Protein AF-A0A944CEW6-F1 (afdb_monomer)

pLDDT: mean 81.98, std 8.85, range [53.34, 92.81]

Radius of gyration: 15.05 Å; Cα contacts (8 Å, |Δi|>4): 127; chains: 1; bounding box: 34×27×39 Å

Foldseek 3Di:
DKEKQEACVQPVGVVVVVVVVPDDDPDDYHYHHCLVCVVVCVPVPDASLLSHLDIDMDDPPPDDPDCPVVVVVCPPPVNVVVVLVVVLVVSLVSLVVDPSSVVSCVVVVHHSVRSSVVD

Sequence (119 aa):
MLTVYYDGKCGLCAREIAFFQKRKASNPIRWNDVARAPETLAGSGLSQAEALMFMRVANNKGQFRGWRLLARLLQFPLLHPLASHLYRLFAKLRFRAYPHCRLAAEEASTTAHDLAEKG

Nearest PDB structures (foldseek):
  1u88-assembly1_B  TM=2.982E-01  e=8.995E+00  Schistosoma japonicum

Structure (mmCIF, N/CA/C/O backbone):
data_AF-A0A944CEW6-F1
#
_entry.id   AF-A0A944CEW6-F1
#
loop_
_atom_site.group_PDB
_atom_site.id
_atom_site.type_symbol
_atom_site.label_atom_id
_atom_site.label_alt_id
_atom_site.label_comp_id
_atom_site.label_asym_id
_atom_site.label_entity_id
_atom_site.label_seq_id
_atom_site.pdbx_PDB_ins_code
_atom_site.Cartn_x
_atom_site.Cartn_y
_atom_site.Cartn_z
_atom_site.occupancy
_atom_site.B_iso_or_equiv
_atom_site.auth_seq_id
_atom_site.auth_comp_id
_atom_site.auth_asym_id
_atom_site.auth_atom_id
_atom_site.pdbx_PDB_model_num
ATOM 1 N N . MET A 1 1 ? -12.899 11.291 7.344 1.00 75.88 1 MET A N 1
ATOM 2 C CA . MET A 1 1 ? -13.113 10.171 6.405 1.00 75.88 1 MET A CA 1
ATOM 3 C C . MET A 1 1 ? -11.761 9.526 6.194 1.00 75.88 1 MET A C 1
ATOM 5 O O . MET A 1 1 ? -10.791 10.263 6.061 1.00 75.88 1 MET A O 1
ATOM 9 N N . LEU A 1 2 ? -11.684 8.199 6.265 1.00 86.12 2 LEU A N 1
ATOM 10 C CA . LEU A 1 2 ? -10.433 7.464 6.067 1.00 86.12 2 LEU A CA 1
ATOM 11 C C . LEU A 1 2 ? -10.303 7.090 4.594 1.00 86.12 2 LEU A C 1
ATOM 13 O O . LEU A 1 2 ? -11.273 6.601 4.028 1.00 86.12 2 LEU A O 1
ATOM 17 N N . THR A 1 3 ? -9.130 7.271 3.999 1.00 88.00 3 THR A N 1
ATOM 18 C CA . THR A 1 3 ? -8.836 6.791 2.645 1.00 88.00 3 THR A CA 1
ATOM 19 C C . THR A 1 3 ? -7.688 5.798 2.716 1.00 88.00 3 THR A C 1
ATOM 21 O O . THR A 1 3 ? -6.641 6.105 3.278 1.00 88.00 3 THR A O 1
ATOM 24 N N . VAL A 1 4 ? -7.887 4.603 2.169 1.00 89.62 4 VAL A N 1
ATOM 25 C CA . VAL A 1 4 ? -6.889 3.533 2.139 1.00 89.62 4 VAL A CA 1
ATOM 26 C C . VAL A 1 4 ? -6.507 3.262 0.694 1.00 89.62 4 VAL A C 1
ATOM 28 O O . VAL A 1 4 ? -7.369 2.924 -0.115 1.00 89.62 4 VAL A O 1
ATOM 31 N N . TYR A 1 5 ? -5.218 3.380 0.399 1.00 90.88 5 TYR A N 1
ATOM 32 C CA . TYR A 1 5 ? -4.619 3.018 -0.879 1.00 90.88 5 TYR A CA 1
ATOM 33 C C . TYR A 1 5 ? -3.942 1.659 -0.743 1.00 90.88 5 TYR A C 1
ATOM 35 O O . TYR A 1 5 ? -3.130 1.458 0.168 1.00 90.88 5 TYR A O 1
ATOM 43 N N . TYR A 1 6 ? -4.296 0.727 -1.622 1.00 91.44 6 TYR A N 1
ATOM 44 C CA . TYR A 1 6 ? -3.802 -0.645 -1.575 1.00 91.44 6 TYR A CA 1
ATOM 45 C C . TYR A 1 6 ? -3.587 -1.224 -2.975 1.00 91.44 6 TYR A C 1
ATOM 47 O O . TYR A 1 6 ? -4.160 -0.749 -3.953 1.00 91.44 6 TYR A O 1
ATOM 55 N N . ASP A 1 7 ? -2.774 -2.277 -3.052 1.00 91.50 7 ASP A N 1
ATOM 56 C CA . ASP A 1 7 ? -2.533 -3.046 -4.273 1.00 91.50 7 ASP A CA 1
ATOM 57 C C . ASP A 1 7 ? -3.536 -4.207 -4.382 1.00 91.50 7 ASP A C 1
ATOM 59 O O . ASP A 1 7 ? -3.392 -5.227 -3.701 1.00 91.50 7 ASP A O 1
ATOM 63 N N . GLY A 1 8 ? -4.550 -4.070 -5.241 1.00 88.81 8 GLY A N 1
ATOM 64 C CA . GLY A 1 8 ? -5.532 -5.126 -5.499 1.00 88.81 8 GLY A CA 1
ATOM 65 C C . GLY A 1 8 ? -5.055 -6.233 -6.446 1.00 88.81 8 GLY A C 1
ATOM 66 O O . GLY A 1 8 ? -5.754 -7.235 -6.608 1.00 88.81 8 GLY A O 1
ATOM 67 N N . LYS A 1 9 ? -3.875 -6.097 -7.069 1.00 89.56 9 LYS A N 1
ATOM 68 C CA . LYS A 1 9 ? -3.232 -7.153 -7.874 1.00 89.56 9 LYS A CA 1
ATOM 69 C C . LYS A 1 9 ? -2.301 -8.038 -7.033 1.00 89.56 9 LYS A C 1
ATOM 71 O O . LYS A 1 9 ? -1.922 -9.119 -7.481 1.00 89.56 9 LYS A O 1
ATOM 76 N N . CYS A 1 10 ? -1.970 -7.637 -5.805 1.00 88.38 10 CYS A N 1
ATOM 77 C CA . CYS A 1 10 ? -1.243 -8.468 -4.849 1.00 88.38 10 CYS A CA 1
ATOM 78 C C . CYS A 1 10 ? -2.198 -9.366 -4.048 1.00 88.38 10 CYS A C 1
ATOM 80 O O . CYS A 1 10 ? -3.051 -8.881 -3.304 1.00 88.38 10 CYS A O 1
ATOM 82 N N . GLY A 1 11 ? -2.015 -10.689 -4.129 1.00 84.94 11 GLY A N 1
ATOM 83 C CA . GLY A 1 11 ? -2.900 -11.653 -3.460 1.00 84.94 11 GLY A CA 1
ATOM 84 C C . GLY A 1 11 ? -2.933 -11.525 -1.930 1.00 84.94 11 GLY A C 1
ATOM 85 O O . GLY A 1 11 ? -3.981 -11.737 -1.324 1.00 84.94 11 GLY A O 1
ATOM 86 N N . LEU A 1 12 ? -1.816 -11.145 -1.298 1.00 85.94 12 LEU A N 1
ATOM 87 C CA . LEU A 1 12 ? -1.764 -10.904 0.148 1.00 85.94 12 LEU A CA 1
ATOM 88 C C . LEU A 1 12 ? -2.526 -9.627 0.520 1.00 8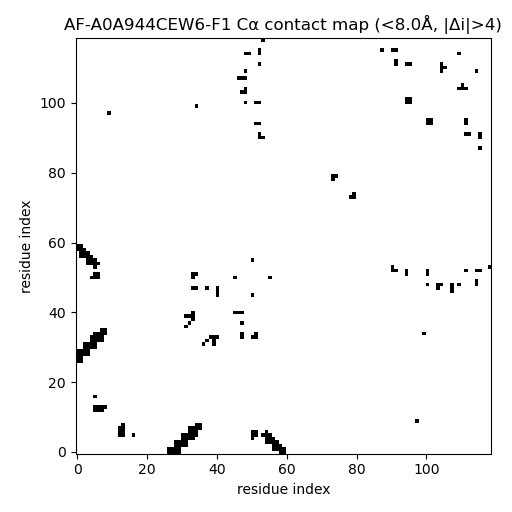5.94 12 LEU A C 1
ATOM 90 O O . LEU A 1 12 ? -3.451 -9.683 1.328 1.00 85.94 12 LEU A O 1
ATOM 94 N N . CYS A 1 13 ? -2.183 -8.503 -0.116 1.00 85.25 13 CYS A N 1
ATOM 95 C CA . CYS A 1 13 ? -2.797 -7.210 0.175 1.00 85.25 13 CYS A CA 1
ATOM 96 C C . CYS A 1 13 ? -4.308 -7.240 -0.092 1.00 85.25 13 CYS A C 1
ATOM 98 O O . CYS A 1 13 ? -5.093 -6.807 0.747 1.00 85.25 13 CYS A O 1
ATOM 100 N N . ALA A 1 14 ? -4.745 -7.832 -1.207 1.00 88.00 14 ALA A N 1
ATOM 101 C CA . ALA A 1 14 ? -6.165 -7.971 -1.518 1.00 88.00 14 ALA A CA 1
ATOM 102 C C . ALA A 1 14 ? -6.924 -8.789 -0.454 1.00 88.00 14 ALA A C 1
ATOM 104 O O . ALA A 1 14 ? -8.034 -8.419 -0.070 1.00 88.00 14 ALA A O 1
ATOM 105 N N . ARG A 1 15 ? -6.327 -9.871 0.074 1.00 87.81 15 ARG A N 1
ATOM 106 C CA . ARG A 1 15 ? -6.929 -10.681 1.152 1.00 87.81 15 ARG A CA 1
ATOM 107 C C . ARG A 1 15 ? -7.039 -9.907 2.463 1.00 87.81 15 ARG A C 1
ATOM 109 O O . ARG A 1 15 ? -8.073 -9.994 3.125 1.00 87.81 15 ARG A O 1
ATOM 116 N N . GLU A 1 16 ? -6.004 -9.155 2.826 1.00 88.12 16 GLU A N 1
ATOM 117 C CA . GLU A 1 16 ? -6.008 -8.302 4.020 1.00 88.12 16 GLU A CA 1
ATOM 118 C C . GLU A 1 16 ? -7.096 -7.227 3.929 1.00 88.12 16 GLU A C 1
ATOM 120 O O . GLU A 1 16 ? -7.903 -7.073 4.848 1.00 88.12 16 GLU A O 1
ATOM 125 N N . ILE A 1 17 ? -7.196 -6.531 2.795 1.00 90.44 17 ILE A N 1
ATOM 126 C CA . ILE A 1 17 ? -8.225 -5.509 2.588 1.00 90.44 17 ILE A CA 1
ATOM 127 C C . ILE A 1 17 ? -9.627 -6.116 2.574 1.00 90.44 17 ILE A C 1
ATOM 129 O O . ILE A 1 17 ? -10.517 -5.587 3.238 1.00 90.44 17 ILE A O 1
ATOM 133 N N . ALA A 1 18 ? -9.828 -7.259 1.914 1.00 90.25 18 ALA A N 1
ATOM 134 C CA . ALA A 1 18 ? -11.108 -7.963 1.939 1.00 90.25 18 ALA A CA 1
ATOM 135 C C . ALA A 1 18 ? -11.520 -8.359 3.369 1.00 90.25 18 ALA A C 1
ATOM 137 O O . ALA A 1 18 ? -12.701 -8.313 3.718 1.00 90.25 18 ALA A O 1
ATOM 138 N N . PHE A 1 19 ? -10.561 -8.720 4.226 1.00 89.94 19 PHE A N 1
ATOM 139 C CA . PHE A 1 19 ? -10.819 -8.978 5.641 1.00 89.94 19 PHE A CA 1
ATOM 140 C C . PHE A 1 19 ? -11.272 -7.717 6.391 1.00 89.94 19 PHE A C 1
ATOM 142 O O . PHE A 1 19 ? -12.204 -7.796 7.195 1.00 89.94 19 PHE A O 1
ATOM 149 N N . PHE A 1 20 ? -10.668 -6.556 6.122 1.00 87.56 20 PHE A N 1
ATOM 150 C CA . PHE A 1 20 ? -11.083 -5.295 6.743 1.00 87.56 20 PHE A CA 1
ATOM 151 C C . PHE A 1 20 ? -12.415 -4.767 6.201 1.00 87.56 20 PHE A C 1
ATOM 153 O O . PHE A 1 20 ? -13.226 -4.282 6.986 1.00 87.56 20 PHE A O 1
ATOM 160 N N . GLN A 1 21 ? -12.685 -4.912 4.903 1.00 88.88 21 GLN A N 1
ATOM 161 C CA . GLN A 1 21 ? -13.945 -4.505 4.271 1.00 88.88 21 GLN A CA 1
ATOM 162 C C . GLN A 1 21 ? -15.164 -5.231 4.853 1.00 88.88 21 GLN A C 1
ATOM 164 O O . GLN A 1 21 ? -16.241 -4.649 4.946 1.00 88.88 21 GLN A O 1
ATOM 169 N N . LYS A 1 22 ? -14.997 -6.485 5.290 1.00 88.69 22 LYS A N 1
ATOM 170 C CA . LYS A 1 22 ? -16.062 -7.269 5.939 1.00 88.69 22 LYS A CA 1
ATOM 171 C C . LYS A 1 22 ? -16.394 -6.797 7.356 1.00 88.69 22 LYS A C 1
ATOM 173 O O . LYS A 1 22 ? -17.420 -7.192 7.906 1.00 88.69 22 LYS A O 1
ATOM 178 N N . ARG A 1 23 ? -15.529 -5.999 7.987 1.00 86.94 23 ARG A N 1
ATOM 179 C CA . ARG A 1 23 ? -15.717 -5.533 9.365 1.00 86.94 23 ARG A CA 1
ATOM 180 C C . ARG A 1 23 ? -16.435 -4.190 9.370 1.00 86.94 23 ARG A C 1
ATOM 182 O O . ARG A 1 23 ? -16.149 -3.307 8.568 1.00 86.94 23 ARG A O 1
ATOM 189 N N . LYS A 1 24 ? -17.345 -4.009 10.329 1.00 76.25 24 LYS A N 1
ATOM 190 C CA . LYS A 1 24 ? -18.064 -2.744 10.501 1.00 76.25 24 LYS A CA 1
ATOM 191 C C . LYS A 1 24 ? -17.093 -1.660 10.971 1.00 76.25 24 LYS A C 1
ATOM 193 O O . LYS A 1 24 ? -16.626 -1.687 12.108 1.00 76.25 24 LYS A O 1
ATOM 198 N N . ALA A 1 25 ? -16.790 -0.712 10.092 1.00 79.06 25 ALA A N 1
ATOM 199 C CA . ALA A 1 25 ? -15.979 0.444 10.435 1.00 79.06 25 ALA A CA 1
ATOM 200 C C . ALA A 1 25 ? -16.818 1.475 11.202 1.00 79.06 25 ALA A C 1
ATOM 202 O O . ALA A 1 25 ? -17.952 1.771 10.832 1.00 79.06 25 ALA A O 1
ATOM 203 N N . SER A 1 26 ? -16.252 2.055 12.262 1.00 78.94 26 SER A N 1
ATOM 204 C CA . SER A 1 26 ? -16.894 3.150 13.007 1.00 78.94 26 SER A CA 1
ATOM 205 C C . SER A 1 26 ? -16.944 4.462 12.219 1.00 78.94 26 SER A C 1
ATOM 207 O O . SER A 1 26 ? -17.730 5.341 12.545 1.00 78.94 26 SER A O 1
ATOM 209 N N . ASN A 1 27 ? -16.096 4.601 11.199 1.00 79.38 27 ASN A N 1
ATOM 210 C CA . ASN A 1 27 ? -16.024 5.756 10.311 1.00 79.38 27 ASN A CA 1
ATOM 211 C C . ASN A 1 27 ? -16.073 5.277 8.855 1.00 79.38 27 ASN A C 1
ATOM 213 O O . ASN A 1 27 ? -15.545 4.200 8.575 1.00 79.38 27 ASN A O 1
ATOM 217 N N . PRO A 1 28 ? -16.622 6.069 7.917 1.00 83.75 28 PRO A N 1
ATOM 218 C CA . PRO A 1 28 ? -16.583 5.730 6.500 1.00 83.75 28 PRO A CA 1
ATOM 219 C C . PRO A 1 28 ? -15.132 5.634 6.006 1.00 83.75 28 PRO A C 1
ATOM 221 O O . PRO A 1 28 ? -14.314 6.535 6.253 1.00 83.75 28 PRO A O 1
ATOM 224 N N . ILE A 1 29 ? -14.841 4.528 5.316 1.00 88.62 29 ILE A N 1
ATOM 225 C CA . ILE A 1 29 ? -13.548 4.226 4.700 1.00 88.62 29 ILE A CA 1
ATOM 226 C C . ILE A 1 29 ? -13.723 4.213 3.182 1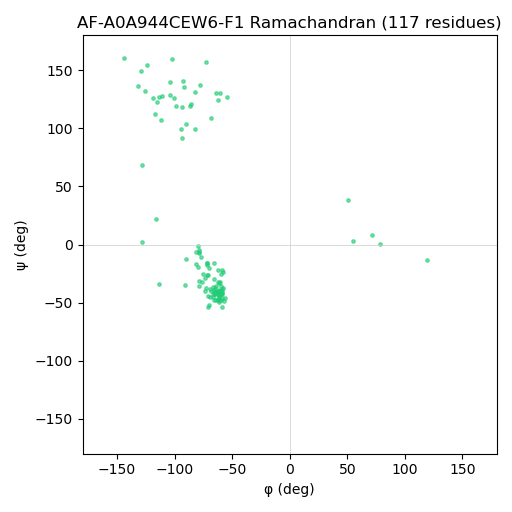.00 88.62 29 ILE A C 1
ATOM 228 O O . ILE A 1 29 ? -14.573 3.495 2.658 1.00 88.62 29 ILE A O 1
ATOM 232 N N . ARG A 1 30 ? -12.896 4.989 2.485 1.00 89.38 30 ARG A N 1
ATOM 233 C CA . ARG A 1 30 ? -12.744 4.966 1.034 1.00 89.38 30 ARG A CA 1
ATOM 234 C C . ARG A 1 30 ? -11.600 4.023 0.676 1.00 89.38 30 ARG A C 1
ATOM 236 O O . ARG A 1 30 ? -10.466 4.258 1.085 1.00 89.38 30 ARG A O 1
ATOM 243 N N . TRP A 1 31 ? -11.902 2.963 -0.061 1.00 90.81 31 TRP A N 1
ATOM 244 C CA . TRP A 1 31 ? -10.920 1.977 -0.512 1.00 90.81 31 TRP A CA 1
ATOM 245 C C . TRP A 1 31 ? -10.524 2.281 -1.955 1.00 90.81 31 TRP A C 1
ATOM 247 O O . TRP A 1 31 ? -11.378 2.240 -2.836 1.00 90.81 31 TRP A O 1
ATOM 257 N N . ASN A 1 32 ? -9.245 2.555 -2.192 1.00 91.38 32 ASN A N 1
ATOM 258 C CA . ASN A 1 32 ? -8.703 2.894 -3.502 1.00 91.38 32 ASN A CA 1
ATOM 259 C C . ASN A 1 32 ? -7.680 1.832 -3.930 1.00 91.38 32 ASN A C 1
ATOM 261 O O . ASN A 1 32 ? -6.615 1.712 -3.320 1.00 91.38 32 ASN A O 1
ATOM 265 N N . ASP A 1 33 ? -8.013 1.059 -4.965 1.00 92.81 33 ASP A N 1
ATOM 266 C CA . ASP A 1 33 ? -7.093 0.099 -5.583 1.00 92.81 33 ASP A CA 1
ATOM 267 C C . ASP A 1 33 ? -6.177 0.825 -6.573 1.00 92.81 33 ASP A C 1
ATOM 269 O O . ASP A 1 33 ? -6.549 1.089 -7.718 1.00 92.81 33 ASP A O 1
ATOM 273 N N . VAL A 1 34 ? -4.960 1.135 -6.135 1.00 91.88 34 VAL A N 1
ATOM 274 C CA . VAL A 1 34 ? -3.999 1.906 -6.937 1.00 91.88 34 VAL A CA 1
ATOM 275 C C . VAL A 1 34 ? -3.330 1.071 -8.028 1.00 91.88 34 VAL A C 1
ATOM 277 O O . VAL A 1 34 ? -2.682 1.620 -8.915 1.00 91.88 34 VAL A O 1
ATOM 280 N N . ALA A 1 35 ? -3.494 -0.254 -8.004 1.00 88.94 35 ALA A N 1
ATOM 281 C CA . ALA A 1 35 ? -2.980 -1.133 -9.052 1.00 88.94 35 ALA A CA 1
ATOM 282 C C . ALA A 1 35 ? -3.875 -1.146 -10.304 1.00 88.94 35 ALA A C 1
ATOM 284 O O . ALA A 1 35 ? -3.433 -1.578 -11.378 1.00 88.94 35 ALA A O 1
ATOM 285 N N . ARG A 1 36 ? -5.137 -0.719 -10.159 1.00 89.06 36 ARG A N 1
ATOM 286 C CA . ARG A 1 36 ? -6.134 -0.631 -11.239 1.00 89.06 36 ARG A CA 1
ATOM 287 C C . ARG A 1 36 ? -6.543 0.802 -11.563 1.00 89.06 36 ARG A C 1
ATOM 289 O O . ARG A 1 36 ? -6.811 1.072 -12.724 1.00 89.06 36 ARG A O 1
ATOM 296 N N . ALA A 1 37 ? -6.583 1.669 -10.556 1.00 89.31 37 ALA A N 1
ATOM 297 C CA . ALA A 1 37 ? -7.058 3.044 -10.657 1.00 89.31 37 ALA A CA 1
ATOM 298 C C . ALA A 1 37 ? -6.014 4.029 -10.082 1.00 89.31 37 ALA A C 1
ATOM 300 O O . ALA A 1 37 ? -6.226 4.601 -9.001 1.00 89.31 37 ALA A O 1
ATOM 301 N N . PRO A 1 38 ? -4.842 4.196 -10.730 1.00 86.06 38 PRO A N 1
ATOM 302 C CA . PRO A 1 38 ? -3.794 5.108 -10.262 1.00 86.06 38 PRO A CA 1
ATOM 303 C C . PRO A 1 38 ? -4.241 6.570 -10.168 1.00 86.06 38 PRO A C 1
ATOM 305 O O . PRO A 1 38 ? -3.729 7.311 -9.334 1.00 86.06 38 PRO A O 1
ATOM 308 N N . GLU A 1 39 ? -5.242 6.983 -10.942 1.00 87.12 39 GLU A N 1
ATOM 309 C CA . GLU A 1 39 ? -5.844 8.316 -10.896 1.00 87.12 39 GLU A CA 1
ATOM 310 C C . GLU A 1 39 ? -6.430 8.663 -9.519 1.00 87.12 39 GLU A C 1
ATOM 312 O O . GLU A 1 39 ? -6.532 9.835 -9.159 1.00 87.12 39 GLU A O 1
ATOM 317 N N . THR A 1 40 ? -6.751 7.658 -8.696 1.00 86.19 40 THR A N 1
ATOM 318 C CA . THR A 1 40 ? -7.217 7.871 -7.318 1.00 86.19 40 THR A CA 1
ATOM 319 C C . THR A 1 40 ? -6.155 8.489 -6.407 1.00 86.19 40 THR A C 1
ATOM 321 O O . THR A 1 40 ? -6.501 9.000 -5.340 1.00 86.19 40 THR A O 1
ATOM 324 N N . LEU A 1 41 ? -4.882 8.473 -6.820 1.00 84.81 41 LEU A N 1
ATOM 325 C CA . LEU A 1 41 ? -3.768 9.123 -6.129 1.00 84.81 41 LEU A CA 1
ATOM 326 C C . LEU A 1 41 ? -3.656 10.622 -6.433 1.00 84.81 41 LEU A C 1
ATOM 328 O O . LEU A 1 41 ? -2.841 11.300 -5.800 1.00 84.81 41 LEU A O 1
ATOM 332 N N . ALA A 1 42 ? -4.456 11.165 -7.355 1.00 79.69 42 ALA A N 1
ATOM 333 C CA . ALA A 1 42 ? -4.431 12.586 -7.679 1.00 79.69 42 ALA A CA 1
ATOM 334 C C . ALA A 1 42 ? -4.637 13.450 -6.419 1.00 79.69 42 ALA A C 1
ATOM 336 O O . ALA A 1 42 ? -5.573 13.251 -5.645 1.00 79.69 42 ALA A O 1
ATOM 337 N N . GLY A 1 43 ? -3.724 14.400 -6.190 1.00 78.88 43 GLY A N 1
ATOM 338 C CA . GLY A 1 43 ? -3.743 15.276 -5.012 1.00 78.88 43 GLY A CA 1
ATOM 339 C C . GLY A 1 43 ? -3.223 14.646 -3.712 1.00 78.88 43 GLY A C 1
ATOM 340 O O . GLY A 1 43 ? -3.183 15.330 -2.694 1.00 78.88 43 GLY A O 1
ATOM 341 N N . SER A 1 44 ? -2.792 13.378 -3.721 1.00 78.62 44 SER A N 1
ATOM 342 C CA . SER A 1 44 ? -2.167 12.738 -2.550 1.00 78.62 44 SER A CA 1
ATOM 343 C C . SER A 1 44 ? -0.678 13.067 -2.385 1.00 78.62 44 SER A C 1
ATOM 345 O O . SER A 1 44 ? -0.127 12.847 -1.309 1.00 78.62 44 SER A O 1
ATOM 347 N N . GLY A 1 45 ? -0.026 13.569 -3.442 1.00 82.25 45 GLY A N 1
ATOM 348 C CA . GLY A 1 45 ? 1.423 13.790 -3.481 1.00 82.25 45 GLY A CA 1
ATOM 349 C C . GLY A 1 45 ? 2.252 12.502 -3.559 1.00 82.25 45 GLY A C 1
ATOM 350 O O . GLY A 1 45 ? 3.470 12.567 -3.435 1.00 82.25 45 GLY A O 1
ATOM 351 N N . LEU A 1 46 ? 1.607 11.344 -3.746 1.00 82.88 46 LEU A N 1
ATOM 352 C CA . LEU A 1 46 ? 2.253 10.038 -3.862 1.00 82.88 46 LEU A CA 1
ATOM 353 C C . LEU A 1 46 ? 2.275 9.570 -5.316 1.00 82.88 46 LEU A C 1
ATOM 355 O O . LEU A 1 46 ? 1.275 9.674 -6.028 1.00 82.88 46 LEU A O 1
ATOM 359 N N . SER A 1 47 ? 3.393 8.977 -5.724 1.00 87.38 47 SER A N 1
ATOM 360 C CA . SER A 1 47 ? 3.464 8.199 -6.961 1.00 87.38 47 SER A CA 1
ATOM 361 C C . SER A 1 47 ? 2.744 6.854 -6.813 1.00 87.38 47 SER A C 1
ATOM 363 O O . SER A 1 47 ? 2.604 6.306 -5.712 1.00 87.38 47 SER A O 1
ATOM 365 N N . GLN A 1 48 ? 2.324 6.273 -7.941 1.00 88.69 48 GLN A N 1
ATOM 366 C CA . GLN A 1 48 ? 1.756 4.925 -7.956 1.00 88.69 48 GLN A CA 1
ATOM 367 C C . GLN A 1 48 ? 2.745 3.894 -7.400 1.00 88.69 48 GLN A C 1
ATOM 369 O O . GLN A 1 48 ? 2.350 3.039 -6.612 1.00 88.69 48 GLN A O 1
ATOM 374 N N . ALA A 1 49 ? 4.035 4.013 -7.728 1.00 87.50 49 ALA A N 1
ATOM 375 C CA . ALA A 1 49 ? 5.079 3.137 -7.208 1.00 87.50 49 ALA A CA 1
ATOM 376 C C . ALA A 1 49 ? 5.183 3.197 -5.671 1.00 87.50 49 ALA A C 1
ATOM 378 O O . ALA A 1 49 ? 5.244 2.157 -5.015 1.00 87.50 49 ALA A O 1
ATOM 379 N N . GLU A 1 50 ? 5.115 4.392 -5.073 1.00 85.06 50 GLU A N 1
ATOM 380 C CA . GLU A 1 50 ? 5.126 4.569 -3.612 1.00 85.06 50 GLU A CA 1
ATOM 381 C C . GLU A 1 50 ? 3.880 3.972 -2.942 1.00 85.06 50 GLU A C 1
ATOM 383 O O . GLU A 1 50 ? 3.987 3.359 -1.877 1.00 85.06 50 GLU A O 1
ATOM 388 N N . ALA A 1 51 ? 2.705 4.120 -3.560 1.00 86.31 51 ALA A N 1
ATOM 389 C CA . ALA A 1 51 ? 1.451 3.558 -3.056 1.00 86.31 51 ALA A CA 1
ATOM 390 C C . ALA A 1 51 ? 1.335 2.034 -3.269 1.00 86.31 51 ALA A C 1
ATOM 392 O O . ALA A 1 51 ? 0.642 1.354 -2.513 1.00 86.31 51 ALA A O 1
ATOM 393 N N . LEU A 1 52 ? 2.025 1.484 -4.273 1.00 89.06 52 LEU A N 1
ATOM 394 C CA . LEU A 1 52 ? 2.150 0.041 -4.489 1.00 89.06 52 LEU A CA 1
ATOM 395 C C . LEU A 1 52 ? 3.186 -0.589 -3.559 1.00 89.06 52 LEU A C 1
ATOM 397 O O . LEU A 1 52 ? 3.033 -1.751 -3.181 1.00 89.06 52 LEU A O 1
ATOM 401 N N . MET A 1 53 ? 4.232 0.151 -3.177 1.00 85.81 53 MET A N 1
ATOM 402 C CA . MET A 1 53 ? 5.279 -0.314 -2.263 1.00 85.81 53 MET A CA 1
ATOM 403 C C . MET A 1 53 ? 4.756 -0.491 -0.836 1.00 85.81 53 MET A C 1
ATOM 405 O O . MET A 1 53 ? 5.002 -1.530 -0.214 1.00 85.81 53 MET A O 1
ATOM 409 N N . PHE A 1 54 ? 3.990 0.483 -0.343 1.00 83.12 54 PHE A N 1
ATOM 410 C CA . PHE A 1 54 ? 3.440 0.473 1.009 1.00 83.12 54 PHE A CA 1
ATOM 411 C C . PHE A 1 54 ? 1.953 0.806 1.005 1.00 83.12 54 PHE A C 1
ATOM 413 O O . PHE A 1 54 ? 1.527 1.767 0.370 1.00 83.12 54 PHE A O 1
ATOM 420 N N . MET A 1 55 ? 1.167 0.057 1.786 1.00 84.12 55 MET A N 1
ATOM 421 C CA . MET A 1 55 ? -0.228 0.415 2.036 1.00 84.12 55 MET A CA 1
ATOM 422 C C . MET A 1 55 ? -0.277 1.769 2.748 1.00 84.12 55 MET A C 1
ATOM 424 O O . MET A 1 55 ? 0.324 1.947 3.811 1.00 84.12 55 MET A O 1
ATOM 428 N N . ARG A 1 56 ? -1.011 2.725 2.178 1.00 83.50 56 ARG A N 1
ATOM 429 C CA . ARG A 1 56 ? -1.108 4.089 2.710 1.00 83.50 56 ARG A CA 1
ATOM 430 C C . ARG A 1 56 ? -2.509 4.324 3.246 1.00 83.50 56 ARG A C 1
ATOM 432 O O . ARG A 1 56 ? -3.496 4.138 2.539 1.00 83.50 56 ARG A O 1
ATOM 439 N N . VAL A 1 57 ? -2.591 4.776 4.492 1.00 84.81 57 VAL A N 1
ATOM 440 C CA . VAL A 1 57 ? -3.849 5.192 5.116 1.00 84.81 57 VAL A CA 1
ATOM 441 C C . VAL A 1 57 ? -3.795 6.697 5.330 1.00 84.81 57 VAL A C 1
ATOM 443 O O . VAL A 1 57 ? -3.089 7.181 6.211 1.00 84.81 57 VAL A O 1
ATOM 446 N N . ALA A 1 58 ? -4.545 7.444 4.527 1.00 81.44 58 ALA A N 1
ATOM 447 C CA . ALA A 1 58 ? -4.742 8.869 4.723 1.00 81.44 58 ALA A CA 1
ATOM 448 C C . ALA A 1 58 ? -5.921 9.083 5.681 1.00 81.44 58 ALA A C 1
ATOM 450 O O . ALA A 1 58 ? -7.056 8.677 5.417 1.00 81.44 58 ALA A O 1
ATOM 451 N N . ASN A 1 59 ? -5.650 9.720 6.817 1.00 76.00 59 ASN A N 1
ATOM 452 C CA . ASN A 1 59 ? -6.665 10.117 7.783 1.00 76.00 59 ASN A CA 1
ATOM 453 C C . ASN A 1 59 ? -6.532 11.608 8.064 1.00 76.00 59 ASN A C 1
ATOM 455 O O . ASN A 1 59 ? -5.453 12.079 8.402 1.00 76.00 59 ASN A O 1
ATOM 459 N N . ASN A 1 60 ? -7.646 12.328 8.027 1.00 62.66 60 ASN A N 1
ATOM 460 C CA . ASN A 1 60 ? -7.689 13.734 8.406 1.00 62.66 60 ASN A CA 1
ATOM 461 C C . ASN A 1 60 ? -7.714 13.973 9.929 1.00 62.66 60 ASN A C 1
ATOM 463 O O . ASN A 1 60 ? -7.643 15.119 10.357 1.00 62.66 60 ASN A O 1
ATOM 467 N N . LYS A 1 61 ? -7.834 12.924 10.761 1.00 59.12 61 LYS A N 1
ATOM 468 C CA . LYS A 1 61 ? -7.982 13.060 12.225 1.00 59.12 61 LYS A CA 1
ATOM 469 C C . LYS A 1 61 ? -7.013 12.241 13.088 1.00 59.12 61 LYS A C 1
ATOM 471 O O . LYS A 1 61 ? -7.161 12.264 14.303 1.00 59.12 61 LYS A O 1
ATOM 476 N N . GLY A 1 62 ? -6.064 11.495 12.513 1.00 53.84 62 GLY A N 1
ATOM 477 C CA . GLY A 1 62 ? -4.981 10.799 13.244 1.00 53.84 62 GLY A CA 1
ATOM 478 C C . GLY A 1 62 ? -5.362 9.829 14.385 1.00 53.84 62 GLY A C 1
ATOM 479 O O . GLY A 1 62 ? -4.478 9.289 15.041 1.00 53.84 62 GLY A O 1
ATOM 480 N N . GLN A 1 63 ? -6.645 9.579 14.662 1.00 53.34 63 GLN A N 1
ATOM 481 C CA . GLN A 1 63 ? -7.065 8.805 15.833 1.00 53.34 63 GLN A CA 1
ATOM 482 C C . GLN A 1 63 ? -7.264 7.323 15.504 1.00 53.34 63 GLN A C 1
ATOM 484 O O . GLN A 1 63 ? -8.328 6.907 15.045 1.00 53.34 63 GLN A O 1
ATOM 489 N N . PHE A 1 64 ? -6.257 6.511 15.823 1.00 57.44 64 PHE A N 1
ATOM 490 C CA . PHE A 1 64 ? -6.376 5.056 15.910 1.00 57.44 64 PHE A CA 1
ATOM 491 C C . PHE A 1 64 ? -6.686 4.663 17.364 1.00 57.44 64 PHE A C 1
ATOM 493 O O . PHE A 1 64 ? -5.792 4.493 18.194 1.00 57.44 64 PHE A O 1
ATOM 500 N N . ARG A 1 65 ? -7.974 4.561 17.718 1.00 54.88 65 ARG A N 1
ATOM 501 C CA . ARG A 1 65 ? -8.401 4.078 19.047 1.00 54.88 65 ARG A CA 1
ATOM 502 C C . ARG A 1 65 ? -8.393 2.543 19.045 1.00 54.88 65 ARG A C 1
ATOM 504 O O . ARG A 1 65 ? -8.935 1.938 18.131 1.00 54.88 65 ARG A O 1
ATOM 511 N N . GLY A 1 66 ? -7.784 1.919 20.058 1.00 62.78 66 GLY A N 1
ATOM 512 C CA . GLY A 1 66 ? -7.856 0.462 20.283 1.00 62.78 66 GLY A CA 1
ATOM 513 C C . GLY A 1 66 ? -6.531 -0.310 20.244 1.00 62.78 66 GLY A C 1
ATOM 514 O O . GLY A 1 66 ? -6.484 -1.424 20.741 1.00 62.78 66 GLY A O 1
ATOM 515 N N . TRP A 1 67 ? -5.437 0.287 19.760 1.00 68.19 67 TRP A N 1
ATOM 516 C CA . TRP A 1 67 ? -4.129 -0.389 19.646 1.00 68.19 67 TRP A CA 1
ATOM 517 C C . TRP A 1 67 ? -3.041 0.242 20.521 1.00 68.19 67 TRP A C 1
ATOM 519 O O . TRP A 1 67 ? -1.856 0.078 20.261 1.00 68.19 67 TRP A O 1
ATOM 529 N N . ARG A 1 68 ? -3.420 0.975 21.578 1.00 63.84 68 ARG A N 1
ATOM 530 C CA . ARG A 1 68 ? -2.469 1.729 22.424 1.00 63.84 68 ARG A CA 1
ATOM 531 C C . ARG A 1 68 ? -1.393 0.834 23.043 1.00 63.84 68 ARG A C 1
ATOM 533 O O . ARG A 1 68 ? -0.249 1.258 23.149 1.00 63.84 68 ARG A O 1
ATOM 540 N N . LEU A 1 69 ? -1.757 -0.389 23.433 1.00 66.88 69 LEU A N 1
ATOM 541 C CA . LEU A 1 69 ? -0.819 -1.365 23.991 1.00 66.88 69 LEU A CA 1
ATOM 542 C C . LEU A 1 69 ? 0.135 -1.907 22.923 1.00 66.88 69 LEU A C 1
ATOM 544 O O . LEU A 1 69 ? 1.336 -1.946 23.163 1.00 66.88 69 LEU A O 1
ATOM 548 N N . LEU A 1 70 ? -0.372 -2.246 21.732 1.00 69.94 70 LEU A N 1
ATOM 549 C CA . LEU A 1 70 ? 0.477 -2.708 20.633 1.00 69.94 70 LEU A CA 1
ATOM 550 C C . LEU A 1 70 ? 1.422 -1.600 20.151 1.00 69.94 70 LEU A C 1
ATOM 552 O O . LEU A 1 70 ? 2.606 -1.848 19.960 1.00 69.94 70 LEU A O 1
ATOM 556 N N . ALA A 1 71 ? 0.920 -0.370 20.023 1.00 71.31 71 ALA A N 1
ATOM 557 C CA . ALA A 1 71 ? 1.732 0.793 19.687 1.00 71.31 71 ALA A CA 1
ATOM 558 C C . ALA A 1 71 ? 2.843 1.012 20.724 1.00 71.31 71 ALA A C 1
ATOM 560 O O . ALA A 1 71 ? 3.982 1.248 20.348 1.00 71.31 71 ALA A O 1
ATOM 561 N N . ARG A 1 72 ? 2.541 0.858 22.019 1.00 70.56 72 ARG A N 1
ATOM 562 C CA . ARG A 1 72 ? 3.537 0.952 23.096 1.00 70.56 72 ARG A CA 1
ATOM 563 C C . ARG A 1 72 ? 4.570 -0.181 23.047 1.00 70.56 72 ARG A C 1
ATOM 565 O O . ARG A 1 72 ? 5.738 0.056 23.321 1.00 70.56 72 ARG A O 1
ATOM 572 N N . LEU A 1 73 ? 4.163 -1.394 22.681 1.00 73.94 73 LEU A N 1
ATOM 573 C CA . LEU A 1 73 ? 5.070 -2.536 22.534 1.00 73.94 73 LEU A CA 1
ATOM 574 C C . LEU A 1 73 ? 6.015 -2.354 21.334 1.00 73.94 73 LEU A C 1
ATOM 576 O O . LEU A 1 73 ? 7.210 -2.609 21.438 1.00 73.94 73 LEU A O 1
ATOM 580 N N . LEU A 1 74 ? 5.500 -1.825 20.224 1.00 67.12 74 LEU A N 1
ATOM 581 C CA . LEU A 1 74 ? 6.291 -1.448 19.048 1.00 67.12 74 LEU A CA 1
ATOM 582 C C . LEU A 1 74 ? 7.159 -0.199 19.267 1.00 67.12 74 LEU A C 1
ATOM 584 O O . LEU A 1 74 ? 8.077 0.024 18.491 1.00 67.12 74 LEU A O 1
ATOM 588 N N . GLN A 1 75 ? 6.902 0.598 20.309 1.00 69.25 75 GLN A N 1
ATOM 589 C CA . GLN A 1 75 ? 7.722 1.757 20.694 1.00 69.25 75 GLN A CA 1
ATOM 590 C C . GLN A 1 75 ? 8.990 1.378 21.473 1.00 69.25 75 GLN A C 1
ATOM 592 O O . GLN A 1 75 ? 9.774 2.263 21.816 1.00 69.25 75 GLN A O 1
ATOM 597 N N . PHE A 1 76 ? 9.225 0.092 21.756 1.00 76.31 76 PHE A N 1
ATOM 598 C CA . PHE A 1 76 ? 10.487 -0.326 22.359 1.00 76.31 76 PHE A CA 1
ATOM 599 C C . PHE A 1 76 ? 11.662 -0.043 21.405 1.00 76.31 76 PHE A C 1
ATOM 601 O O . PHE A 1 76 ? 11.620 -0.466 20.244 1.00 76.31 76 PHE A O 1
ATOM 608 N N . PRO A 1 77 ? 12.738 0.608 21.890 1.00 71.25 77 PRO A N 1
ATOM 609 C CA . PRO A 1 77 ? 13.816 1.135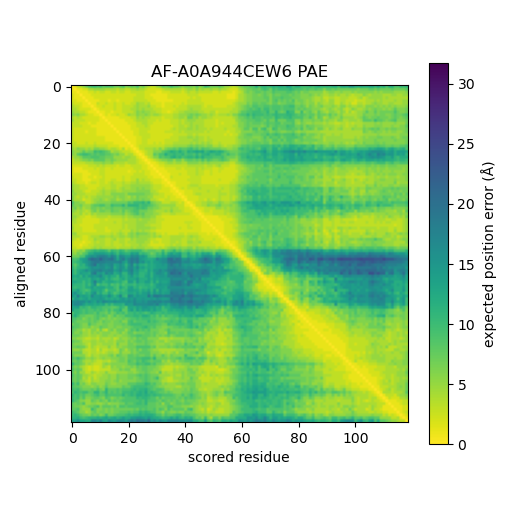 21.049 1.00 71.25 77 PRO A CA 1
ATOM 610 C C . PRO A 1 77 ? 14.581 0.058 20.267 1.00 71.25 77 PRO A C 1
ATOM 612 O O . PRO A 1 77 ? 15.167 0.364 19.236 1.00 71.25 77 PRO A O 1
ATOM 615 N N . LEU A 1 78 ? 14.542 -1.202 20.710 1.00 74.56 78 LEU A N 1
ATOM 616 C CA . LEU A 1 78 ? 15.158 -2.333 20.006 1.00 74.56 78 LEU A CA 1
ATOM 617 C C . LEU A 1 78 ? 14.215 -3.027 19.014 1.00 74.56 78 LEU A C 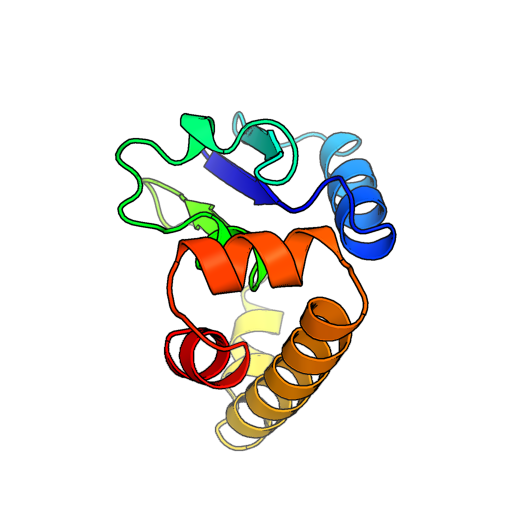1
ATOM 619 O O . LEU A 1 78 ? 14.651 -3.500 17.967 1.00 74.56 78 LEU A O 1
ATOM 623 N N . LEU A 1 79 ? 12.921 -3.098 19.332 1.00 76.81 79 LEU A N 1
ATOM 624 C CA . LEU A 1 79 ? 11.949 -3.837 18.524 1.00 76.81 79 LEU A CA 1
ATOM 625 C C . LEU A 1 79 ? 11.529 -3.048 17.286 1.00 76.81 79 LEU A C 1
ATOM 627 O O . LEU A 1 79 ? 11.352 -3.630 16.217 1.00 76.81 79 LEU A O 1
ATOM 631 N N . HIS A 1 80 ? 11.418 -1.725 17.410 1.00 76.25 80 HIS A N 1
ATOM 632 C CA . HIS A 1 80 ? 11.045 -0.852 16.304 1.00 76.25 80 HIS A CA 1
ATOM 633 C C . HIS A 1 80 ? 11.999 -0.928 15.092 1.00 76.25 80 HIS A C 1
ATOM 635 O O . HIS A 1 80 ? 11.518 -1.190 13.984 1.00 76.25 80 HIS A O 1
ATOM 641 N N . PRO A 1 81 ? 13.330 -0.733 15.238 1.00 79.56 81 PRO A N 1
ATOM 642 C CA . PRO A 1 81 ? 14.239 -0.771 14.092 1.00 79.56 81 PRO A CA 1
ATOM 643 C C . PRO A 1 81 ? 14.293 -2.160 13.449 1.00 79.56 81 PRO A C 1
ATOM 645 O O . PRO A 1 81 ? 14.310 -2.257 12.224 1.00 79.56 81 PRO A O 1
ATOM 648 N N . LEU A 1 82 ? 14.238 -3.231 14.249 1.00 85.25 82 LEU A N 1
ATOM 649 C CA . LEU A 1 82 ? 14.236 -4.600 13.739 1.00 85.25 82 LEU A CA 1
ATOM 650 C C . LEU A 1 82 ? 12.967 -4.904 12.932 1.00 85.25 82 LEU A C 1
ATOM 652 O O . LEU A 1 82 ? 13.051 -5.407 11.812 1.00 85.25 82 LEU A O 1
ATOM 656 N N . ALA A 1 83 ? 11.795 -4.559 13.470 1.00 82.75 83 ALA A N 1
ATOM 657 C CA . ALA A 1 83 ? 10.520 -4.758 12.788 1.00 82.75 83 ALA A CA 1
ATOM 658 C C . ALA A 1 83 ? 10.439 -3.943 11.490 1.00 82.75 83 ALA A C 1
ATOM 660 O O . ALA A 1 83 ? 10.017 -4.471 10.461 1.00 82.75 83 ALA A O 1
ATOM 661 N N . SER A 1 84 ? 10.897 -2.686 11.515 1.00 81.50 84 SER A N 1
ATOM 662 C CA . SER A 1 84 ? 10.965 -1.841 10.318 1.00 81.50 84 SER A CA 1
ATOM 663 C C . SER A 1 84 ? 11.892 -2.444 9.262 1.00 81.50 84 SER A C 1
ATOM 665 O O . SER A 1 84 ? 11.512 -2.551 8.098 1.00 81.50 84 SER A O 1
ATOM 667 N N . HIS A 1 85 ? 13.076 -2.918 9.658 1.00 86.06 85 HIS A N 1
ATOM 668 C CA . HIS A 1 85 ? 14.030 -3.513 8.726 1.00 86.06 85 HIS A CA 1
ATOM 669 C C . HIS A 1 85 ? 13.488 -4.796 8.080 1.00 86.06 85 HIS A C 1
ATOM 671 O O . HIS A 1 85 ? 13.496 -4.926 6.854 1.00 86.06 85 HIS A O 1
ATOM 677 N N . LEU A 1 86 ? 12.943 -5.711 8.889 1.00 87.00 86 LEU A N 1
ATOM 678 C CA . LEU A 1 86 ? 12.308 -6.938 8.400 1.00 87.00 86 LEU A CA 1
ATOM 679 C C . LEU A 1 86 ? 11.137 -6.629 7.461 1.00 87.00 86 LEU A C 1
ATOM 681 O O . LEU A 1 86 ? 11.011 -7.246 6.401 1.00 87.00 86 LEU A O 1
ATOM 685 N N . TYR A 1 87 ? 10.313 -5.639 7.806 1.00 84.75 87 TYR A N 1
ATOM 686 C CA . TYR A 1 87 ? 9.200 -5.222 6.962 1.00 84.75 87 TYR A CA 1
ATOM 687 C C . TYR A 1 87 ? 9.668 -4.611 5.635 1.00 84.75 87 TYR A C 1
ATOM 689 O O . TYR A 1 87 ? 9.115 -4.942 4.588 1.00 84.75 87 TYR A O 1
ATOM 697 N N . ARG A 1 88 ? 10.721 -3.781 5.635 1.00 84.94 88 ARG A N 1
ATOM 698 C CA . ARG A 1 88 ? 11.311 -3.222 4.403 1.00 84.94 88 ARG A CA 1
ATOM 699 C C . ARG A 1 88 ? 11.878 -4.316 3.502 1.00 84.94 88 ARG A C 1
ATOM 701 O O . ARG A 1 88 ? 11.677 -4.258 2.290 1.00 84.94 88 ARG A O 1
ATOM 708 N N . LEU A 1 89 ? 12.543 -5.328 4.065 1.00 87.19 89 LEU A N 1
ATOM 709 C CA . LEU A 1 89 ? 13.026 -6.488 3.306 1.00 87.19 89 LEU A CA 1
ATOM 710 C C . LEU A 1 89 ? 11.867 -7.248 2.660 1.00 87.19 89 LEU A C 1
ATOM 712 O O . LEU A 1 89 ? 11.879 -7.488 1.452 1.00 87.19 89 LEU A O 1
ATOM 716 N N . PHE A 1 90 ? 10.836 -7.560 3.445 1.00 87.19 90 PHE A N 1
ATOM 717 C CA . PHE A 1 90 ? 9.621 -8.190 2.941 1.00 87.19 90 PHE A CA 1
ATOM 718 C C . PHE A 1 90 ? 8.970 -7.362 1.822 1.00 87.19 90 PHE A C 1
ATOM 720 O O . PHE A 1 90 ? 8.644 -7.901 0.764 1.00 87.19 90 PHE A O 1
ATOM 727 N N . ALA A 1 91 ? 8.838 -6.047 2.014 1.00 84.88 91 ALA A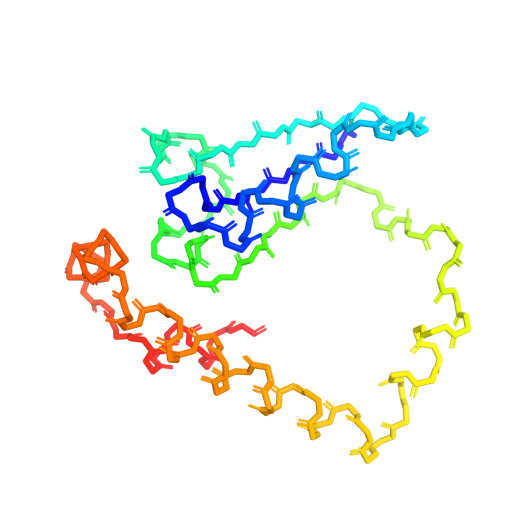 N 1
ATOM 728 C CA . ALA A 1 91 ? 8.260 -5.142 1.028 1.00 84.88 91 ALA A CA 1
ATOM 729 C C . ALA A 1 91 ? 9.075 -5.118 -0.274 1.00 84.88 91 ALA A C 1
ATOM 731 O O . ALA A 1 91 ? 8.484 -5.236 -1.345 1.00 84.88 91 ALA A O 1
ATOM 732 N N . LYS A 1 92 ? 10.415 -5.061 -0.202 1.00 86.25 92 LYS A N 1
ATOM 733 C CA . LYS A 1 92 ? 11.308 -5.137 -1.375 1.00 86.25 92 LYS A CA 1
ATOM 734 C C . LYS A 1 92 ? 11.122 -6.449 -2.140 1.00 86.25 92 LYS A C 1
ATOM 736 O O . LYS A 1 92 ? 10.980 -6.429 -3.362 1.00 86.25 92 LYS A O 1
ATOM 741 N N . LEU A 1 93 ? 11.108 -7.584 -1.439 1.00 87.06 93 LEU A N 1
ATOM 742 C CA . LEU A 1 93 ? 10.917 -8.900 -2.059 1.00 87.06 93 LEU A CA 1
ATOM 743 C C . LEU A 1 93 ? 9.547 -9.004 -2.733 1.00 87.06 93 LEU A C 1
ATOM 745 O O . LEU A 1 93 ? 9.461 -9.379 -3.902 1.00 87.06 93 LEU A O 1
ATOM 749 N N . ARG A 1 94 ? 8.487 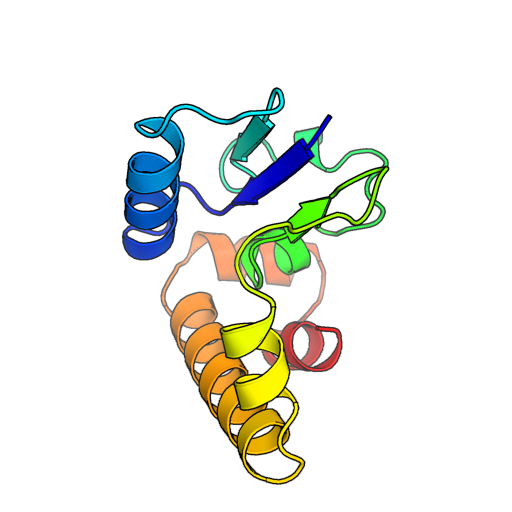-8.593 -2.026 1.00 87.38 94 ARG A N 1
ATOM 750 C CA . ARG A 1 94 ? 7.124 -8.539 -2.562 1.00 87.38 94 ARG A CA 1
ATOM 751 C C . ARG A 1 94 ? 7.064 -7.658 -3.805 1.00 87.38 94 ARG A C 1
ATOM 753 O O . ARG A 1 94 ? 6.530 -8.089 -4.817 1.00 87.38 94 ARG A O 1
ATOM 760 N N . PHE A 1 95 ? 7.628 -6.454 -3.758 1.00 85.50 95 PHE A N 1
ATOM 761 C CA . PHE A 1 95 ? 7.573 -5.505 -4.868 1.00 85.50 95 PHE A CA 1
ATOM 762 C C . PHE A 1 95 ? 8.258 -6.045 -6.130 1.00 85.50 95 PHE A C 1
ATOM 764 O O . PHE A 1 95 ? 7.730 -5.907 -7.228 1.00 85.50 95 PHE A O 1
ATOM 771 N N . ARG A 1 96 ? 9.397 -6.733 -5.984 1.00 85.12 96 ARG A N 1
ATOM 772 C CA . ARG A 1 96 ? 10.123 -7.335 -7.119 1.00 85.12 96 ARG A CA 1
ATOM 773 C C . ARG A 1 96 ? 9.407 -8.543 -7.728 1.00 85.12 96 ARG A C 1
ATOM 775 O O . ARG A 1 96 ? 9.618 -8.832 -8.907 1.00 85.12 96 ARG A O 1
ATOM 782 N N . ALA A 1 97 ? 8.584 -9.238 -6.942 1.00 87.19 97 ALA A N 1
ATOM 783 C CA . ALA A 1 97 ? 7.880 -10.443 -7.371 1.00 87.19 97 ALA A CA 1
ATOM 784 C C . ALA A 1 97 ? 6.735 -10.166 -8.363 1.00 87.19 97 ALA A C 1
ATOM 786 O O . ALA A 1 97 ? 6.404 -11.042 -9.158 1.00 87.19 97 ALA A O 1
ATOM 787 N N . TYR A 1 98 ? 6.141 -8.967 -8.349 1.00 87.25 98 TYR A N 1
ATOM 788 C CA . TYR A 1 98 ? 4.985 -8.644 -9.189 1.00 87.25 98 TYR A CA 1
ATOM 789 C C . TYR A 1 98 ? 5.363 -7.765 -10.401 1.00 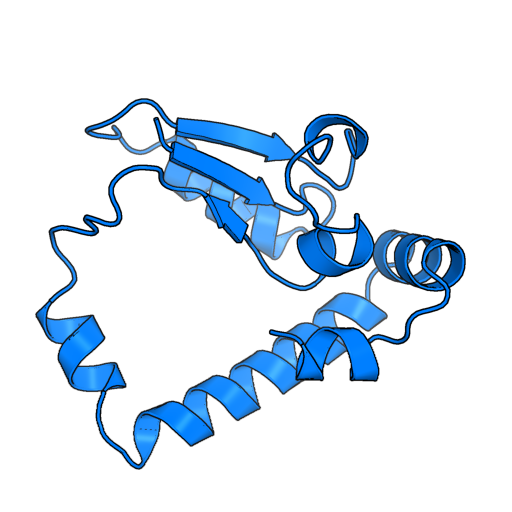87.25 98 TYR A C 1
ATOM 791 O O . TYR A 1 98 ? 5.972 -6.708 -10.218 1.00 87.25 98 TYR A O 1
ATOM 799 N N . PRO A 1 99 ? 4.973 -8.133 -11.642 1.00 86.81 99 PRO A N 1
ATOM 800 C CA . PRO A 1 99 ? 5.321 -7.370 -12.846 1.00 86.81 99 PRO A CA 1
ATOM 801 C C . PRO A 1 99 ? 4.772 -5.940 -12.865 1.00 86.81 99 PRO A C 1
ATOM 803 O O . PRO A 1 99 ? 5.483 -5.025 -13.271 1.00 86.81 99 PRO A O 1
ATOM 806 N N . HIS A 1 100 ? 3.539 -5.726 -12.390 1.00 87.06 100 HIS A N 1
ATOM 807 C CA . HIS A 1 100 ? 2.905 -4.400 -12.385 1.00 87.06 100 HIS A CA 1
ATOM 808 C C . HIS A 1 100 ? 3.615 -3.407 -11.462 1.00 87.06 100 HIS A C 1
ATOM 810 O O . HIS A 1 100 ? 3.628 -2.216 -11.747 1.00 87.06 100 HIS A O 1
ATOM 816 N N . CYS A 1 101 ? 4.245 -3.892 -10.390 1.00 85.75 101 CYS A N 1
ATOM 817 C CA . CYS A 1 101 ? 5.056 -3.063 -9.505 1.00 85.75 101 CYS A CA 1
ATOM 818 C C . CYS A 1 101 ? 6.343 -2.592 -10.192 1.00 85.75 101 CYS A C 1
ATOM 820 O O . CYS A 1 101 ? 6.746 -1.447 -10.016 1.00 85.75 101 CYS A O 1
ATOM 822 N N . ARG A 1 102 ? 6.978 -3.452 -11.001 1.00 86.00 102 ARG A N 1
ATOM 823 C CA . ARG A 1 102 ? 8.195 -3.083 -11.743 1.00 86.00 102 ARG A CA 1
ATOM 824 C C . ARG A 1 102 ? 7.910 -2.028 -12.807 1.00 86.00 102 ARG A C 1
ATOM 826 O O . ARG A 1 102 ? 8.623 -1.038 -12.850 1.00 86.00 102 ARG A O 1
ATOM 833 N N . LE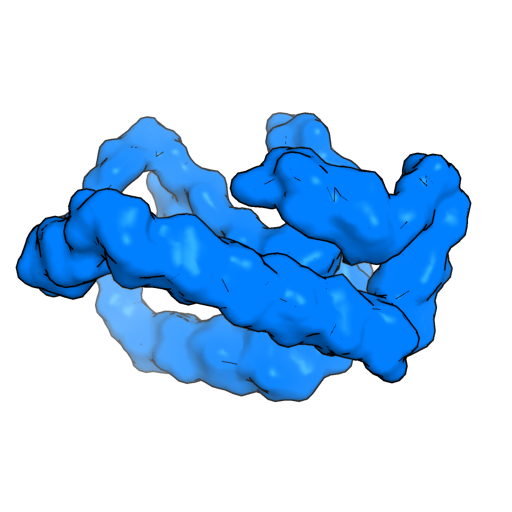U A 1 103 ? 6.831 -2.205 -13.571 1.00 87.50 103 LEU A N 1
ATOM 834 C CA . LEU A 1 103 ? 6.402 -1.228 -14.578 1.00 87.50 103 LEU A CA 1
ATOM 835 C C . LEU A 1 103 ? 6.124 0.143 -13.947 1.00 87.50 103 LEU A C 1
ATOM 837 O O . LEU A 1 103 ? 6.647 1.149 -14.408 1.00 87.50 103 LEU A O 1
ATOM 841 N N . ALA A 1 104 ? 5.399 0.175 -12.824 1.00 86.31 104 ALA A N 1
ATOM 842 C CA . ALA A 1 104 ? 5.140 1.423 -12.105 1.00 86.31 104 ALA A CA 1
ATOM 843 C C . ALA A 1 104 ? 6.428 2.095 -11.584 1.00 86.31 104 ALA A C 1
ATOM 845 O O . ALA A 1 104 ? 6.498 3.318 -11.490 1.00 86.31 104 ALA A O 1
ATOM 846 N N . ALA A 1 105 ? 7.450 1.311 -11.224 1.00 86.06 105 ALA A N 1
ATOM 847 C CA . ALA A 1 105 ? 8.739 1.835 -10.779 1.00 86.06 105 ALA A CA 1
ATOM 848 C C . ALA A 1 105 ? 9.571 2.405 -11.941 1.00 86.06 105 ALA A C 1
ATOM 850 O O . ALA A 1 105 ? 10.172 3.467 -11.784 1.00 86.06 105 ALA A O 1
ATOM 851 N N . GLU A 1 106 ? 9.552 1.742 -13.103 1.00 86.75 106 GLU A N 1
ATOM 852 C CA . GLU A 1 106 ? 10.171 2.219 -14.347 1.00 86.75 106 GLU A CA 1
ATOM 853 C C . GLU A 1 106 ? 9.539 3.535 -14.818 1.00 86.75 106 GLU A C 1
ATOM 855 O O . GLU A 1 106 ? 10.260 4.499 -15.068 1.00 86.75 106 GLU A O 1
ATOM 860 N N . GLU A 1 107 ? 8.205 3.623 -14.839 1.00 86.69 107 GLU A N 1
ATOM 861 C CA . GLU A 1 107 ? 7.471 4.858 -15.161 1.00 86.69 107 GLU A CA 1
ATOM 862 C C . GLU A 1 107 ? 7.824 6.007 -14.208 1.00 86.69 107 GLU A C 1
ATOM 864 O O . GLU A 1 107 ? 7.976 7.154 -14.625 1.00 86.69 107 GLU A O 1
ATOM 869 N N . ALA A 1 108 ? 8.006 5.697 -12.924 1.00 83.81 108 ALA A N 1
ATOM 870 C CA . ALA A 1 108 ? 8.424 6.670 -11.924 1.00 83.81 108 ALA A CA 1
ATOM 871 C C . ALA A 1 108 ? 9.937 6.967 -11.950 1.00 83.81 108 ALA A C 1
ATOM 873 O O . ALA A 1 108 ? 10.384 7.824 -11.192 1.00 83.81 108 ALA A O 1
ATOM 874 N N . SER A 1 109 ? 10.733 6.273 -12.777 1.00 85.38 109 SER A N 1
ATOM 875 C CA . SER A 1 109 ? 12.205 6.330 -12.763 1.00 85.38 109 SER A CA 1
ATOM 876 C C . SER A 1 109 ? 12.793 6.114 -11.356 1.00 85.38 109 SER A C 1
ATOM 878 O O . SER A 1 109 ? 13.756 6.766 -10.958 1.00 85.38 109 SER A O 1
ATOM 880 N N . THR A 1 110 ? 12.190 5.208 -10.578 1.00 84.44 110 THR A N 1
ATOM 881 C CA . THR A 1 110 ? 12.590 4.884 -9.196 1.00 84.44 110 THR A CA 1
ATOM 882 C C . THR A 1 110 ? 12.886 3.401 -9.043 1.00 84.44 110 THR A C 1
ATOM 884 O O . THR A 1 110 ? 12.339 2.566 -9.760 1.00 84.44 110 THR A O 1
ATOM 887 N N . THR A 1 111 ? 13.725 3.035 -8.074 1.00 84.69 111 THR A N 1
ATOM 888 C CA . THR A 1 111 ? 13.967 1.625 -7.752 1.00 84.69 111 THR A CA 1
ATOM 889 C C . THR A 1 111 ? 13.220 1.191 -6.492 1.00 84.69 111 THR A C 1
ATOM 891 O O . THR A 1 111 ? 12.890 1.988 -5.615 1.00 84.69 111 THR A O 1
ATOM 894 N N . ALA A 1 112 ? 13.025 -0.123 -6.334 1.00 81.06 112 ALA A N 1
ATOM 895 C CA . ALA A 1 112 ? 12.511 -0.695 -5.085 1.00 81.06 112 ALA A CA 1
ATOM 896 C C . ALA A 1 112 ? 13.393 -0.355 -3.865 1.00 81.06 112 ALA A C 1
ATOM 898 O O . ALA A 1 112 ? 12.919 -0.395 -2.730 1.00 81.06 112 ALA A O 1
ATOM 899 N N . HIS A 1 113 ? 14.677 -0.048 -4.087 1.00 82.88 113 HIS A N 1
ATOM 900 C CA . HIS A 1 113 ? 15.569 0.425 -3.038 1.00 82.88 113 HIS A CA 1
ATOM 901 C C . HIS A 1 113 ? 15.181 1.840 -2.594 1.00 82.88 113 HIS A C 1
ATOM 903 O O . HIS A 1 113 ? 14.921 2.045 -1.411 1.00 82.88 113 HIS A O 1
ATOM 909 N N . ASP A 1 114 ? 15.043 2.770 -3.538 1.00 83.69 114 ASP A N 1
ATOM 910 C CA . ASP A 1 114 ? 14.723 4.181 -3.267 1.00 83.69 114 ASP A CA 1
ATOM 911 C C . ASP A 1 114 ? 13.348 4.338 -2.612 1.00 83.69 114 ASP A C 1
ATOM 913 O O . ASP A 1 114 ? 13.171 5.096 -1.656 1.00 83.69 114 ASP A O 1
ATOM 917 N N . LEU A 1 115 ? 12.371 3.560 -3.085 1.00 82.56 115 LEU A N 1
ATOM 918 C CA . LEU A 1 115 ? 11.023 3.536 -2.522 1.00 82.56 115 LEU A CA 1
ATOM 919 C C . LEU A 1 115 ? 11.018 3.028 -1.078 1.00 82.56 115 LEU A C 1
ATOM 921 O O . LEU A 1 115 ? 10.241 3.514 -0.260 1.00 82.56 115 LEU A O 1
ATOM 925 N N . ALA A 1 116 ? 11.882 2.063 -0.751 1.00 80.44 116 ALA A N 1
ATOM 926 C CA . ALA A 1 116 ? 11.967 1.514 0.594 1.00 80.44 116 ALA A CA 1
ATOM 927 C C . ALA A 1 116 ? 12.630 2.464 1.590 1.00 80.44 116 ALA A C 1
ATOM 929 O O . ALA A 1 116 ? 12.315 2.361 2.768 1.00 80.44 116 ALA A O 1
ATOM 930 N N . GLU A 1 117 ? 13.540 3.335 1.153 1.00 79.12 117 GLU A N 1
ATOM 931 C CA . GLU A 1 117 ? 14.218 4.322 2.008 1.00 79.12 117 GLU A CA 1
ATOM 932 C C . GLU A 1 117 ? 13.300 5.511 2.337 1.00 79.12 117 GLU A C 1
ATOM 934 O O . GLU A 1 117 ? 13.340 6.036 3.445 1.00 79.12 117 GLU A O 1
ATOM 939 N N . LYS A 1 118 ? 12.405 5.885 1.411 1.00 71.12 118 LYS A N 1
ATOM 940 C CA . LYS A 1 118 ? 11.423 6.972 1.588 1.00 71.12 118 LYS A CA 1
ATOM 941 C C . LYS A 1 118 ? 10.270 6.670 2.562 1.00 71.12 118 LYS A C 1
ATOM 943 O O . LYS A 1 118 ? 9.544 7.591 2.936 1.00 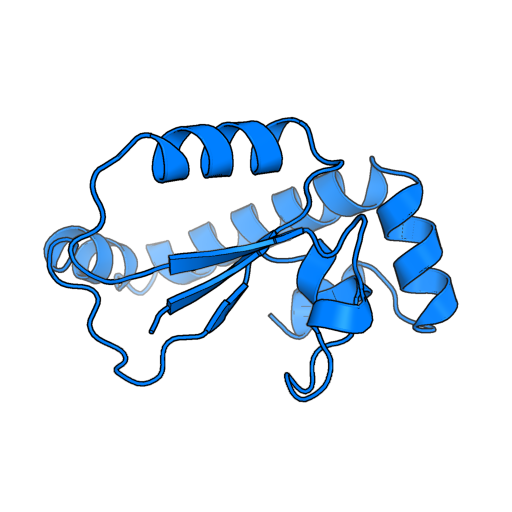71.12 118 LYS A O 1
ATOM 948 N N . GLY A 1 119 ? 10.023 5.398 2.883 1.00 58.84 119 GLY A N 1
ATOM 949 C CA . GLY A 1 119 ? 8.923 4.949 3.755 1.00 58.84 119 GLY A CA 1
ATOM 950 C C . GLY A 1 119 ? 9.258 5.016 5.234 1.00 58.84 119 GLY A C 1
ATOM 951 O O . GLY A 1 119 ? 8.337 5.325 6.015 1.00 58.84 119 GLY A O 1
#

InterPro domains:
  IPR007263 DCC1-like thiol-disulfide oxidoreductase family [PF04134] (4-97)

Secondary structure (DSSP, 8-state):
-EEEEE-TTSHHHHHHHHHHHTS--SS-EEEEETTT-GGGGTTS---HHHHHHS-EEEESS---TT-HHHHHHHTSTTHHHHHHHHHHHHHHHHHHH-HHHHHHHHHTT--HHHHHH--

Mean predicted aligned error: 7.08 Å

Organism: NCBI:txid2571221

Solvent-accessible surface area (backbone atoms only — not comparable to full-atom values): 7010 Å² total; per-residue (Å²): 107,37,38,38,36,33,35,63,80,40,74,64,51,35,51,53,49,56,57,53,70,74,47,91,64,98,59,64,69,46,81,40,42,44,70,81,42,51,74,76,40,68,92,68,88,56,55,59,37,54,39,60,58,39,78,42,76,50,57,87,71,82,77,78,85,87,48,65,67,59,54,55,60,49,62,36,86,70,51,34,61,51,52,50,50,55,48,44,50,50,37,42,54,55,40,72,71,37,70,70,49,49,53,39,18,58,77,65,74,49,50,68,65,58,53,54,71,76,107